Protein AF-A0A7W1Z8B9-F1 (afdb_monomer_lite)

Foldseek 3Di:
DEDQAEDQDDDVVVVQVADQQGKYWHFHDDQKTWTKIWHRNDNPDIDIDTDDIDGGDHDDDDDDDDD

Secondary structure (DSSP, 8-state):
-B--S-BSS--HHHHHHPPTT-EEEEEE-SSSEEEEEEEEEETTEEEEEEEEEE-PPP---------

Radius of gyration: 13.64 Å; chains: 1; bounding box: 27×37×31 Å

pLDDT: mean 83.49, std 13.69, range [47.47, 97.44]

Sequence (67 aa):
IIITAGAPLIPDALLDQLKVGGIMIIPLGDKVQVMTMIRKVAAKQFEKLEYGEFKFVPLLENKEWGD

Structure (mmCIF, N/CA/C/O backbone):
data_AF-A0A7W1Z8B9-F1
#
_entry.id   AF-A0A7W1Z8B9-F1
#
loop_
_atom_site.group_PDB
_atom_site.id
_atom_site.type_symbol
_atom_site.label_atom_id
_atom_site.label_alt_id
_atom_site.label_comp_id
_atom_site.label_asym_id
_atom_site.label_entity_id
_atom_site.label_seq_id
_atom_site.pdbx_PDB_ins_code
_atom_site.Cartn_x
_atom_site.Cartn_y
_atom_site.Cartn_z
_atom_site.occupancy
_atom_site.B_iso_or_equiv
_atom_site.auth_seq_id
_atom_site.auth_comp_id
_atom_site.auth_asym_id
_atom_site.auth_atom_id
_atom_site.pdbx_PDB_model_num
ATOM 1 N N . ILE A 1 1 ? 2.862 -6.447 6.441 1.00 84.19 1 ILE A N 1
ATOM 2 C CA . ILE A 1 1 ? 2.930 -7.113 5.116 1.00 84.19 1 ILE A CA 1
ATOM 3 C C . ILE A 1 1 ? 3.948 -6.346 4.283 1.00 84.19 1 ILE A C 1
ATOM 5 O O . ILE A 1 1 ? 3.890 -5.124 4.285 1.00 84.19 1 ILE A O 1
ATOM 9 N N . ILE A 1 2 ? 4.901 -7.015 3.638 1.00 81.75 2 ILE A N 1
ATOM 10 C CA . ILE A 1 2 ? 5.861 -6.368 2.731 1.00 81.75 2 ILE A CA 1
ATOM 11 C C . ILE A 1 2 ? 5.766 -7.103 1.403 1.00 81.75 2 ILE A C 1
ATOM 13 O O . ILE A 1 2 ? 5.865 -8.327 1.381 1.00 81.75 2 ILE A O 1
ATOM 17 N N . ILE A 1 3 ? 5.534 -6.361 0.328 1.00 80.25 3 ILE A N 1
ATOM 18 C CA . ILE A 1 3 ? 5.402 -6.897 -1.023 1.00 80.25 3 ILE A CA 1
ATOM 19 C C . ILE A 1 3 ? 6.604 -6.412 -1.821 1.00 80.25 3 ILE A C 1
ATOM 21 O O . ILE A 1 3 ? 6.870 -5.216 -1.886 1.00 80.25 3 ILE A O 1
ATOM 25 N N . THR A 1 4 ? 7.353 -7.347 -2.398 1.00 72.12 4 THR A N 1
ATOM 26 C CA . THR A 1 4 ? 8.616 -7.074 -3.103 1.00 72.12 4 THR A CA 1
ATOM 27 C C . THR A 1 4 ? 8.472 -7.116 -4.623 1.00 72.12 4 THR A C 1
ATOM 29 O O . THR A 1 4 ? 9.467 -7.255 -5.328 1.00 72.12 4 THR A O 1
ATOM 32 N N . ALA A 1 5 ? 7.246 -7.007 -5.134 1.00 72.94 5 ALA A N 1
ATOM 33 C CA . ALA A 1 5 ? 6.970 -6.969 -6.560 1.00 72.94 5 ALA A CA 1
ATOM 34 C C . ALA A 1 5 ? 5.947 -5.880 -6.886 1.00 72.94 5 ALA A C 1
ATOM 36 O O . ALA A 1 5 ? 5.022 -5.644 -6.107 1.00 72.94 5 ALA A O 1
ATOM 37 N N . GLY A 1 6 ? 6.159 -5.197 -8.012 1.00 71.00 6 GLY A N 1
ATOM 38 C CA . GLY A 1 6 ? 5.298 -4.107 -8.461 1.00 71.00 6 GLY A CA 1
ATOM 39 C C . GLY A 1 6 ? 3.866 -4.584 -8.669 1.00 71.00 6 GLY A C 1
ATOM 40 O O . GLY A 1 6 ? 3.649 -5.596 -9.332 1.00 71.00 6 GLY A O 1
ATOM 41 N N . ALA A 1 7 ? 2.906 -3.854 -8.106 1.00 79.44 7 ALA A N 1
ATOM 42 C CA . ALA A 1 7 ? 1.488 -4.074 -8.352 1.00 79.44 7 ALA A CA 1
ATOM 43 C C . ALA A 1 7 ? 0.876 -2.826 -9.010 1.00 79.44 7 ALA A C 1
ATOM 45 O O . ALA A 1 7 ? 1.176 -1.705 -8.588 1.00 79.44 7 ALA A O 1
ATOM 46 N N . PRO A 1 8 ? -0.009 -2.972 -10.011 1.00 81.69 8 PRO A N 1
ATOM 47 C CA . PRO A 1 8 ? -0.673 -1.825 -10.632 1.00 81.69 8 PRO A CA 1
ATOM 48 C C . PRO A 1 8 ? -1.655 -1.132 -9.674 1.00 81.69 8 PRO A C 1
ATOM 50 O O . PRO A 1 8 ? -1.931 0.056 -9.816 1.00 81.69 8 PRO A O 1
ATOM 53 N N . LEU A 1 9 ? -2.179 -1.871 -8.692 1.00 86.81 9 LEU A N 1
ATOM 54 C CA . LEU A 1 9 ? -3.100 -1.402 -7.660 1.00 86.81 9 LEU A CA 1
ATOM 55 C C . LEU A 1 9 ? -2.925 -2.220 -6.376 1.00 86.81 9 LEU A C 1
ATOM 57 O O . LEU A 1 9 ? -2.326 -3.295 -6.394 1.00 86.81 9 LEU A O 1
ATOM 61 N N . ILE A 1 10 ? -3.467 -1.722 -5.264 1.00 88.75 10 ILE A N 1
ATOM 62 C CA . ILE A 1 10 ? -3.468 -2.433 -3.980 1.00 88.75 10 ILE A CA 1
ATOM 63 C C . ILE A 1 10 ? -4.660 -3.401 -3.966 1.00 88.75 10 ILE A C 1
ATOM 65 O O . ILE A 1 10 ? -5.791 -2.938 -4.098 1.00 88.75 10 ILE A O 1
ATOM 69 N N . PRO A 1 11 ? -4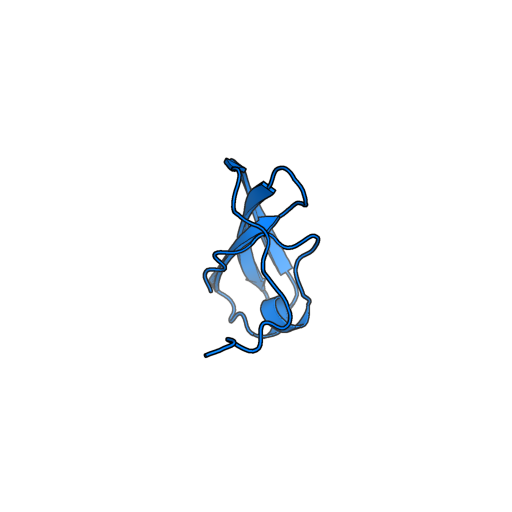.463 -4.717 -3.783 1.00 86.69 11 PRO A N 1
ATOM 70 C CA . PRO A 1 11 ? -5.582 -5.650 -3.683 1.00 86.69 11 PRO A CA 1
ATOM 71 C C . PRO A 1 11 ? -6.365 -5.468 -2.372 1.00 86.69 11 PRO A C 1
ATOM 73 O O . PRO A 1 11 ? -5.780 -5.546 -1.287 1.00 86.69 11 PRO A O 1
ATOM 76 N N . ASP A 1 12 ? -7.692 -5.330 -2.456 1.00 88.88 12 ASP A N 1
ATOM 77 C CA . ASP A 1 12 ? -8.575 -5.178 -1.283 1.00 88.88 12 ASP A CA 1
ATOM 78 C C . ASP A 1 12 ? -8.426 -6.336 -0.286 1.00 88.88 12 ASP A C 1
ATOM 80 O O . ASP A 1 12 ? -8.337 -6.126 0.924 1.00 88.88 12 ASP A O 1
ATOM 84 N N . ALA A 1 13 ? -8.259 -7.562 -0.791 1.00 89.56 13 ALA A N 1
ATOM 85 C CA . ALA A 1 13 ? -8.048 -8.747 0.037 1.00 89.56 13 ALA A CA 1
ATOM 86 C C . ALA A 1 13 ? -6.814 -8.640 0.956 1.00 89.56 13 ALA A C 1
ATOM 88 O O . ALA A 1 13 ? -6.785 -9.252 2.024 1.00 89.56 13 ALA A O 1
ATOM 89 N N . LEU A 1 14 ? -5.787 -7.874 0.567 1.00 88.75 14 LEU A N 1
ATOM 90 C CA . LEU A 1 14 ? -4.602 -7.648 1.400 1.00 88.75 14 LEU A CA 1
ATOM 91 C C . LEU A 1 14 ? -4.832 -6.530 2.428 1.00 88.75 14 LEU A C 1
ATOM 93 O O . LEU A 1 14 ? -4.276 -6.589 3.526 1.00 88.75 14 LEU A O 1
ATOM 97 N N . LEU A 1 15 ? -5.664 -5.533 2.107 1.00 89.94 15 LEU A N 1
ATOM 98 C CA . LEU A 1 15 ? -6.097 -4.496 3.054 1.00 89.94 15 LEU A CA 1
ATOM 99 C C . LEU A 1 15 ? -7.004 -5.071 4.151 1.00 89.94 15 LEU A C 1
ATOM 101 O O . LEU A 1 15 ? -6.905 -4.681 5.322 1.00 89.94 15 LEU A O 1
ATOM 105 N N . ASP A 1 16 ? -7.853 -6.031 3.795 1.00 91.06 16 ASP A N 1
ATOM 106 C CA . ASP A 1 16 ? -8.741 -6.719 4.731 1.00 91.06 16 ASP A CA 1
ATOM 107 C C . ASP A 1 16 ? -7.967 -7.606 5.713 1.00 91.06 16 ASP A C 1
ATOM 109 O O . ASP A 1 16 ? -8.303 -7.651 6.898 1.00 91.06 16 ASP A O 1
ATOM 113 N N . GLN A 1 17 ? -6.865 -8.218 5.266 1.00 91.00 17 GLN A N 1
ATOM 114 C CA . GLN A 1 17 ? -5.962 -9.001 6.119 1.00 91.00 17 GLN A CA 1
ATOM 115 C C . GLN A 1 17 ? -5.176 -8.158 7.136 1.00 91.00 17 GLN A C 1
ATOM 117 O O . GLN A 1 17 ? -4.689 -8.691 8.139 1.00 91.00 17 GLN A O 1
ATOM 122 N N . LEU A 1 18 ? -5.042 -6.843 6.922 1.00 93.81 18 LEU A N 1
ATOM 123 C CA . LEU A 1 18 ? -4.414 -5.968 7.908 1.00 93.81 18 LEU A CA 1
ATOM 124 C C . LEU A 1 18 ? -5.302 -5.824 9.148 1.00 93.81 18 LEU A C 1
ATOM 126 O O . LEU A 1 18 ? -6.477 -5.452 9.079 1.00 93.81 18 LEU A O 1
ATOM 130 N N . LYS A 1 19 ? -4.692 -6.030 10.314 1.00 95.56 19 LYS A N 1
ATOM 131 C CA . LYS A 1 19 ? -5.252 -5.605 11.602 1.00 95.56 19 LYS A CA 1
ATOM 132 C C . LYS A 1 19 ? -5.142 -4.085 11.743 1.00 95.56 19 LYS A C 1
ATOM 134 O O . LYS A 1 19 ? -4.284 -3.470 11.111 1.00 95.56 19 LYS A O 1
ATOM 139 N N . VAL A 1 20 ? -5.971 -3.477 12.592 1.00 97.00 20 VAL A N 1
ATOM 140 C CA . VAL A 1 20 ? -5.791 -2.066 12.982 1.00 97.00 20 VAL A CA 1
ATOM 141 C C . VAL A 1 20 ? -4.403 -1.889 13.608 1.00 97.00 20 VAL A C 1
ATOM 143 O O . VAL A 1 20 ? -3.959 -2.724 14.393 1.00 97.00 20 VAL A O 1
ATOM 146 N N . GLY A 1 21 ? -3.694 -0.840 13.197 1.00 96.12 21 GLY A N 1
ATOM 147 C CA . GLY A 1 21 ? -2.280 -0.597 13.484 1.00 96.12 21 GLY A CA 1
ATOM 148 C C . GLY A 1 21 ? -1.309 -1.321 12.543 1.00 96.12 21 GLY A C 1
ATOM 149 O O . GLY A 1 21 ? -0.125 -0.993 12.536 1.00 96.12 21 GLY A O 1
ATOM 150 N N . GLY A 1 22 ? -1.788 -2.271 11.737 1.00 96.50 22 GLY A N 1
ATOM 151 C CA . GLY A 1 22 ? -0.988 -3.017 10.773 1.00 96.50 22 GLY A CA 1
ATOM 152 C C . GLY A 1 22 ? -0.490 -2.142 9.624 1.00 96.50 22 GLY A C 1
ATOM 153 O O . GLY A 1 22 ? -1.184 -1.229 9.172 1.00 96.50 22 GLY A O 1
ATOM 154 N N . ILE A 1 23 ? 0.716 -2.458 9.149 1.00 96.12 23 ILE A N 1
ATOM 155 C CA . ILE A 1 23 ? 1.410 -1.725 8.089 1.00 96.12 23 ILE A CA 1
ATOM 156 C C . ILE A 1 23 ? 1.632 -2.647 6.884 1.00 96.12 23 ILE A C 1
ATOM 158 O O . ILE A 1 23 ? 2.058 -3.804 7.025 1.00 96.12 23 ILE A O 1
ATOM 162 N N . MET A 1 24 ? 1.351 -2.123 5.697 1.00 94.75 24 MET A N 1
ATOM 163 C CA . MET A 1 24 ? 1.682 -2.703 4.404 1.00 94.75 24 MET A CA 1
ATOM 164 C C . MET A 1 24 ? 2.664 -1.797 3.672 1.00 94.75 24 MET A C 1
ATOM 166 O O . MET A 1 24 ? 2.450 -0.595 3.601 1.00 94.75 24 MET A O 1
ATOM 170 N N . ILE A 1 25 ? 3.716 -2.388 3.118 1.00 93.62 25 ILE A N 1
ATOM 171 C CA . ILE A 1 25 ? 4.645 -1.722 2.206 1.00 93.62 25 ILE A CA 1
ATOM 172 C C . ILE A 1 25 ? 4.505 -2.392 0.843 1.00 93.62 25 ILE A C 1
ATOM 174 O O . ILE A 1 25 ? 4.637 -3.617 0.756 1.00 93.62 25 ILE A O 1
ATOM 178 N N . ILE A 1 26 ? 4.205 -1.611 -0.192 1.00 90.75 26 ILE A N 1
ATOM 179 C CA . ILE A 1 26 ? 3.961 -2.104 -1.548 1.00 90.75 26 ILE A CA 1
ATOM 180 C C . ILE A 1 26 ? 4.484 -1.106 -2.598 1.00 90.75 26 ILE A C 1
ATOM 182 O O . ILE A 1 26 ? 4.165 0.082 -2.522 1.00 90.75 26 ILE A O 1
ATOM 186 N N . PRO A 1 27 ? 5.279 -1.549 -3.585 1.00 90.81 27 PRO A N 1
ATOM 187 C CA . PRO A 1 27 ? 5.623 -0.735 -4.744 1.00 90.81 27 PRO A CA 1
ATOM 188 C C . PRO A 1 27 ? 4.442 -0.700 -5.726 1.00 90.81 27 PRO A C 1
ATOM 190 O O . PRO A 1 27 ? 4.033 -1.737 -6.248 1.00 90.81 27 PRO A O 1
ATOM 193 N N . LEU A 1 28 ? 3.894 0.490 -5.979 1.00 89.38 28 LEU A N 1
ATOM 194 C CA . LEU A 1 28 ? 2.749 0.689 -6.873 1.00 89.38 28 LEU A CA 1
ATOM 195 C C . LEU A 1 28 ? 3.163 1.311 -8.198 1.00 89.38 28 LEU A C 1
ATOM 197 O O . LEU A 1 28 ? 3.767 2.378 -8.214 1.00 89.38 28 LEU A O 1
ATOM 201 N N . GLY A 1 29 ? 2.797 0.673 -9.303 1.00 84.75 29 GLY A N 1
ATOM 202 C CA . GLY A 1 29 ? 3.100 1.134 -10.654 1.00 84.75 29 GLY A CA 1
ATOM 203 C C . GLY A 1 29 ? 3.524 -0.009 -11.570 1.00 84.75 29 GLY A C 1
ATOM 204 O O . GLY A 1 29 ? 3.710 -1.141 -11.128 1.00 84.75 29 GLY A O 1
ATOM 205 N N . ASP A 1 30 ? 3.667 0.300 -12.856 1.00 79.31 30 ASP A N 1
ATOM 206 C CA . ASP A 1 30 ? 3.977 -0.684 -13.898 1.00 79.31 30 ASP A CA 1
ATOM 207 C C . ASP A 1 30 ? 5.482 -0.694 -14.227 1.00 79.31 30 ASP A C 1
ATOM 209 O O . ASP A 1 30 ? 6.233 -1.512 -13.701 1.00 79.31 30 ASP A O 1
ATOM 213 N N . LYS A 1 31 ? 5.973 0.277 -15.011 1.00 77.75 31 LYS A N 1
ATOM 214 C CA . LYS A 1 31 ? 7.403 0.385 -15.389 1.00 77.75 31 LYS A CA 1
ATOM 215 C C . LYS A 1 31 ? 8.281 1.095 -14.356 1.00 77.75 31 LYS A C 1
ATOM 217 O O . LYS A 1 31 ? 9.486 0.859 -14.286 1.00 77.75 31 LYS A O 1
ATOM 222 N N . VAL A 1 32 ? 7.681 2.013 -13.611 1.00 82.56 32 VAL A N 1
ATOM 223 C CA . VAL A 1 32 ? 8.273 2.738 -12.486 1.00 82.56 32 VAL A CA 1
ATOM 224 C C . VAL A 1 32 ? 7.266 2.615 -11.362 1.00 82.56 32 VAL A C 1
ATOM 226 O O . VAL A 1 32 ? 6.076 2.837 -11.591 1.00 82.56 32 VAL A O 1
ATOM 229 N N . GLN A 1 33 ? 7.725 2.207 -10.185 1.00 87.31 33 GLN A N 1
ATOM 230 C CA . GLN A 1 33 ? 6.860 2.014 -9.035 1.00 87.31 33 GLN A CA 1
ATOM 231 C C . GLN A 1 33 ? 7.163 3.042 -7.955 1.00 87.31 33 GLN A C 1
ATOM 233 O O . GLN A 1 33 ? 8.314 3.348 -7.671 1.00 87.31 33 GLN A O 1
ATOM 238 N N . VAL A 1 34 ? 6.124 3.540 -7.305 1.00 91.44 34 VAL A N 1
ATOM 239 C CA . VAL A 1 34 ? 6.229 4.381 -6.119 1.00 91.44 34 VAL A CA 1
ATOM 240 C C . VAL A 1 34 ? 6.113 3.479 -4.906 1.00 91.44 34 VAL A C 1
ATOM 242 O O . VAL A 1 34 ? 5.102 2.791 -4.719 1.00 91.44 34 VAL A O 1
ATOM 245 N N . MET A 1 35 ? 7.150 3.456 -4.070 1.00 92.31 35 MET A N 1
ATOM 246 C CA . MET A 1 35 ? 7.072 2.706 -2.823 1.00 92.31 35 MET A CA 1
ATOM 247 C C . MET A 1 35 ? 6.028 3.364 -1.927 1.00 92.31 35 MET A C 1
ATOM 249 O O . MET A 1 35 ? 6.144 4.534 -1.579 1.00 92.31 35 MET A O 1
ATOM 253 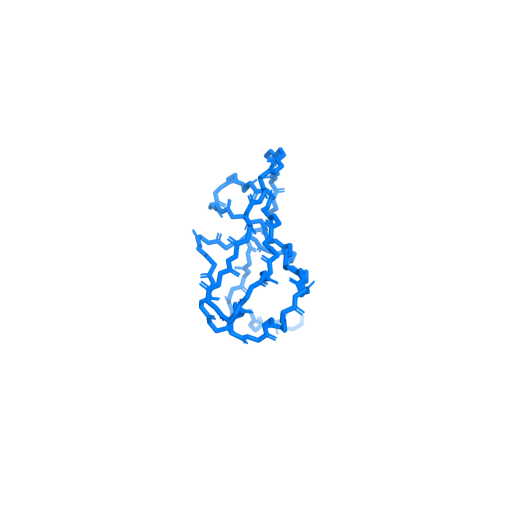N N . THR A 1 36 ? 4.994 2.615 -1.568 1.00 93.62 36 THR A N 1
ATOM 254 C CA . THR A 1 36 ? 3.849 3.116 -0.814 1.00 93.62 36 THR A CA 1
ATOM 255 C C . THR A 1 36 ? 3.748 2.369 0.506 1.00 93.62 36 THR A C 1
ATOM 257 O O . THR A 1 36 ? 3.724 1.138 0.534 1.00 93.62 36 THR A O 1
ATOM 260 N N . MET A 1 37 ? 3.654 3.109 1.608 1.00 95.25 37 MET A N 1
ATOM 261 C CA . MET A 1 37 ? 3.263 2.575 2.906 1.00 95.25 37 MET A CA 1
ATOM 262 C C . MET A 1 37 ? 1.792 2.857 3.166 1.00 95.25 37 MET A C 1
ATOM 264 O O . MET A 1 37 ? 1.309 3.970 2.974 1.00 95.25 37 MET A O 1
ATOM 268 N N . ILE A 1 38 ? 1.089 1.828 3.617 1.00 96.00 38 ILE A N 1
ATOM 269 C CA . ILE A 1 38 ? -0.307 1.886 4.015 1.00 96.00 38 ILE A CA 1
ATOM 270 C C . ILE A 1 38 ? -0.403 1.422 5.455 1.00 96.00 38 IL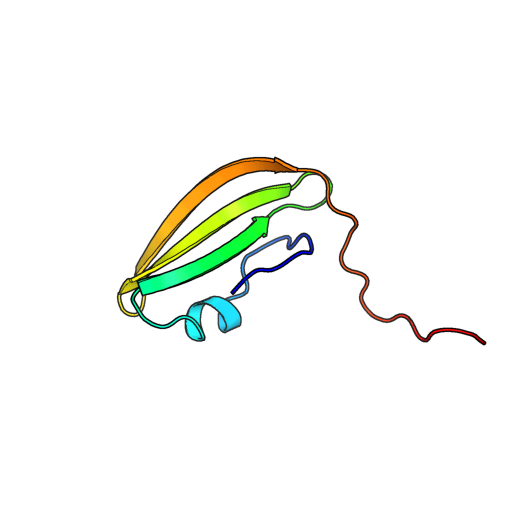E A C 1
ATOM 272 O O . ILE A 1 38 ? 0.017 0.312 5.786 1.00 96.00 38 ILE A O 1
ATOM 276 N N . ARG A 1 39 ? -0.998 2.243 6.311 1.00 97.06 39 ARG A N 1
ATOM 277 C CA . ARG A 1 39 ? -1.278 1.893 7.701 1.00 97.06 39 ARG A CA 1
ATOM 278 C C . ARG A 1 39 ? -2.778 1.851 7.920 1.00 97.06 39 ARG A C 1
ATOM 280 O O . ARG A 1 39 ? -3.470 2.830 7.667 1.00 97.06 39 ARG A O 1
ATOM 287 N N . LYS A 1 40 ? -3.295 0.736 8.434 1.00 97.44 40 LYS A N 1
ATOM 288 C CA . LYS A 1 40 ? -4.711 0.637 8.806 1.00 97.44 40 LYS A CA 1
ATOM 289 C C . LYS A 1 40 ? -4.932 1.328 10.145 1.00 97.44 40 LYS A C 1
ATOM 291 O O . LYS A 1 40 ? -4.451 0.841 11.164 1.00 97.44 40 LYS A O 1
ATOM 296 N N . VAL A 1 41 ? -5.650 2.444 10.161 1.00 97.25 41 VAL A N 1
ATOM 297 C CA . VAL A 1 41 ? -5.921 3.212 11.391 1.00 97.25 41 VAL A CA 1
ATOM 298 C C . VAL A 1 41 ? -7.276 2.880 12.012 1.00 97.25 41 VAL A C 1
ATOM 300 O O . VAL A 1 41 ? -7.431 2.991 13.223 1.00 97.25 41 VAL A O 1
ATOM 303 N N . ALA A 1 42 ? -8.223 2.371 11.219 1.00 96.19 42 ALA A N 1
ATOM 304 C CA . ALA A 1 42 ? -9.479 1.792 11.699 1.00 96.19 42 ALA A CA 1
ATOM 305 C C . ALA A 1 42 ? -9.999 0.727 10.717 1.00 96.19 42 ALA A C 1
ATOM 307 O O . ALA A 1 42 ? -9.370 0.455 9.696 1.00 96.19 42 ALA A O 1
A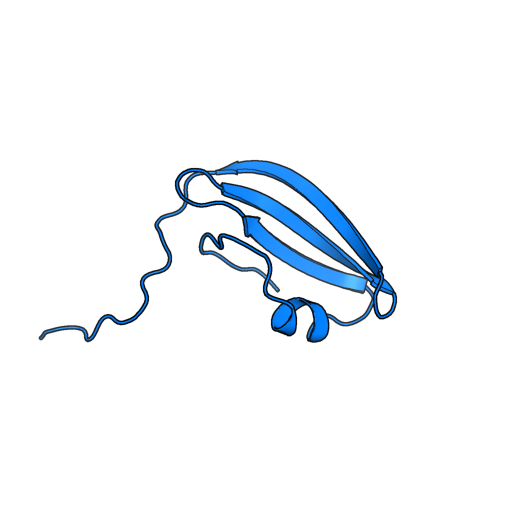TOM 308 N N . ALA A 1 43 ? -11.157 0.119 11.000 1.00 91.38 43 ALA A N 1
ATOM 309 C CA . ALA A 1 43 ? -11.696 -1.013 10.234 1.00 91.38 43 ALA A CA 1
ATOM 310 C C . ALA A 1 43 ? -11.719 -0.800 8.705 1.00 91.38 43 ALA A C 1
ATOM 312 O O . ALA A 1 43 ? -11.417 -1.731 7.964 1.00 91.38 43 ALA A O 1
ATOM 313 N N . LYS A 1 44 ? -12.024 0.420 8.246 1.00 91.38 44 LYS A N 1
ATOM 314 C CA . LYS A 1 44 ? -12.040 0.813 6.825 1.00 91.38 44 LYS A CA 1
ATOM 315 C C . LYS A 1 44 ? -11.312 2.136 6.567 1.00 91.38 44 LYS A C 1
ATOM 317 O O . LYS A 1 44 ? -11.624 2.840 5.614 1.00 91.38 44 LYS A O 1
ATOM 322 N N . GLN A 1 45 ? -10.395 2.512 7.454 1.00 95.31 45 GLN A N 1
ATOM 323 C CA . GLN A 1 45 ? -9.626 3.747 7.321 1.00 95.31 45 GLN A CA 1
ATOM 324 C C . GLN A 1 45 ? -8.148 3.421 7.254 1.00 95.31 45 GLN A C 1
ATOM 326 O O . GLN A 1 45 ? -7.628 2.647 8.065 1.00 95.31 45 GLN A O 1
ATOM 331 N N . PHE A 1 46 ? -7.486 4.044 6.290 1.00 95.56 46 PHE A N 1
ATOM 332 C CA . PHE A 1 46 ? -6.098 3.791 5.969 1.00 95.56 46 PHE A CA 1
ATOM 333 C C . PHE A 1 46 ? -5.376 5.117 5.765 1.00 95.56 46 PHE A C 1
ATOM 335 O O . PHE A 1 46 ? -5.887 6.012 5.095 1.00 95.56 46 PHE A O 1
ATOM 342 N N . GLU A 1 47 ? -4.186 5.225 6.336 1.00 96.81 47 GLU A N 1
ATOM 343 C CA . GLU A 1 47 ? -3.226 6.272 6.011 1.00 96.81 47 GLU A CA 1
ATOM 344 C C . GLU A 1 47 ? -2.324 5.767 4.889 1.00 96.81 47 GLU A C 1
ATOM 346 O O . GLU A 1 47 ? -1.891 4.612 4.918 1.00 96.81 47 GLU A O 1
ATOM 351 N N . LYS A 1 48 ? -2.036 6.631 3.913 1.00 95.12 48 LYS A N 1
ATOM 352 C CA . LYS A 1 48 ? -1.127 6.353 2.800 1.00 95.12 48 LYS A CA 1
ATOM 353 C C . LYS A 1 48 ? 0.039 7.330 2.859 1.00 95.12 48 LYS A C 1
ATOM 355 O O . LYS A 1 48 ? -0.177 8.535 2.961 1.00 95.12 48 LYS A O 1
ATOM 360 N N . LEU A 1 49 ? 1.253 6.809 2.746 1.00 96.38 49 LEU A N 1
ATOM 361 C CA . LEU A 1 49 ? 2.462 7.595 2.555 1.00 96.38 49 LEU A CA 1
ATOM 362 C C . LEU A 1 49 ? 3.212 7.076 1.332 1.00 96.38 49 LEU A C 1
ATOM 364 O O . LEU A 1 49 ? 3.419 5.871 1.189 1.00 96.38 49 LEU A O 1
ATOM 368 N N . GLU A 1 50 ? 3.614 7.986 0.457 1.00 94.19 50 GLU A N 1
ATOM 369 C CA . GLU A 1 50 ? 4.411 7.682 -0.728 1.00 94.19 50 GLU A CA 1
ATOM 370 C C . GLU A 1 50 ? 5.870 8.060 -0.473 1.00 94.19 50 GLU A C 1
ATOM 372 O O . GLU A 1 50 ? 6.169 9.082 0.146 1.00 94.19 50 GLU A O 1
ATOM 377 N N . TYR A 1 51 ? 6.777 7.209 -0.937 1.00 90.06 51 TYR A N 1
ATOM 378 C CA . TYR A 1 51 ? 8.213 7.458 -0.948 1.00 90.06 51 TYR A CA 1
ATOM 379 C C . TYR A 1 51 ? 8.693 7.662 -2.389 1.00 90.06 51 TYR A C 1
ATOM 381 O O . TYR A 1 51 ? 7.892 7.758 -3.314 1.00 90.06 51 TYR A O 1
ATOM 389 N N . GLY A 1 52 ? 10.010 7.748 -2.585 1.00 85.88 52 GLY A N 1
ATOM 390 C CA . GLY A 1 52 ? 10.602 7.921 -3.910 1.00 85.88 52 GLY A CA 1
ATOM 391 C C . GLY A 1 52 ? 10.234 6.817 -4.909 1.00 85.88 52 GLY A C 1
ATOM 392 O O . GLY A 1 52 ? 9.682 5.768 -4.564 1.00 85.88 52 GLY A O 1
ATOM 393 N N . GLU A 1 53 ? 10.576 7.070 -6.166 1.00 85.50 53 GLU A N 1
ATOM 394 C CA . GLU A 1 53 ? 10.413 6.118 -7.257 1.00 85.50 53 GLU A CA 1
ATOM 395 C C . GLU A 1 53 ? 11.455 4.994 -7.177 1.00 85.50 53 GLU A C 1
ATOM 397 O O . GLU A 1 53 ? 12.634 5.215 -6.900 1.00 85.50 53 GLU A O 1
ATOM 402 N N . PHE A 1 54 ? 11.016 3.777 -7.476 1.00 77.69 54 PHE A N 1
ATOM 403 C CA . PHE A 1 54 ? 11.825 2.573 -7.570 1.00 77.69 54 PHE A CA 1
ATOM 404 C C . PHE A 1 54 ? 11.547 1.868 -8.899 1.00 77.69 54 PHE A C 1
ATOM 406 O O . PHE A 1 54 ? 10.507 2.048 -9.532 1.00 77.69 54 PHE A O 1
ATOM 413 N N . LYS A 1 55 ? 12.500 1.040 -9.324 1.00 72.56 55 LYS A N 1
ATOM 414 C CA . LYS A 1 55 ? 12.347 0.132 -10.463 1.00 72.56 55 LYS A CA 1
ATOM 415 C C . LYS A 1 55 ? 12.621 -1.286 -9.984 1.00 72.56 55 LYS A C 1
ATOM 417 O O . LYS A 1 55 ? 13.775 -1.682 -9.849 1.00 72.56 55 LYS A O 1
ATOM 422 N N . PHE A 1 56 ? 11.559 -2.024 -9.695 1.00 66.75 56 PHE A N 1
ATOM 423 C CA . PHE A 1 56 ? 11.592 -3.459 -9.439 1.00 66.75 56 PHE A CA 1
ATOM 424 C C . PHE A 1 56 ? 11.317 -4.228 -10.734 1.00 66.75 56 PHE A C 1
ATOM 426 O O . PHE A 1 56 ? 10.646 -3.733 -11.642 1.00 66.75 56 PHE A O 1
ATOM 433 N N . VAL A 1 57 ? 11.846 -5.451 -10.815 1.00 64.50 57 VAL A N 1
ATOM 434 C CA . VAL A 1 57 ? 11.479 -6.395 -11.878 1.00 64.50 57 VAL A CA 1
ATOM 435 C C . VAL A 1 57 ? 9.986 -6.747 -11.765 1.00 64.50 57 VAL A C 1
ATOM 437 O O . VAL A 1 57 ? 9.461 -6.791 -10.648 1.00 64.50 57 VAL A O 1
ATOM 440 N N . PRO A 1 58 ? 9.280 -6.975 -12.887 1.00 60.41 58 PRO A N 1
ATOM 441 C CA . PRO A 1 58 ? 7.863 -7.325 -12.853 1.00 60.41 58 PRO A CA 1
ATOM 442 C C . PRO A 1 58 ? 7.636 -8.653 -12.114 1.00 60.41 58 PRO A C 1
ATOM 444 O O . PRO A 1 58 ? 8.446 -9.577 -12.230 1.00 60.41 58 PRO A O 1
ATOM 447 N N . LEU A 1 59 ? 6.528 -8.756 -11.369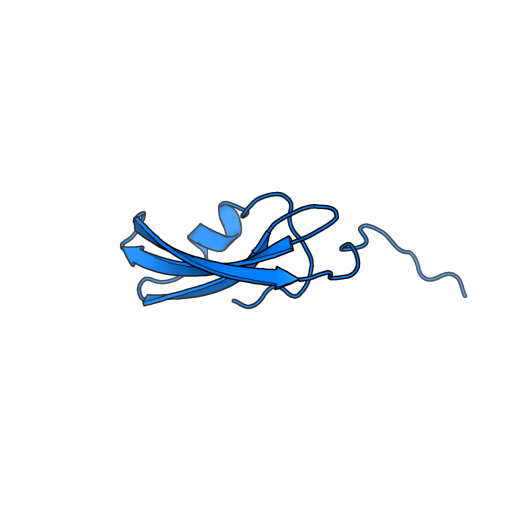 1.00 56.97 59 LEU A N 1
ATOM 448 C CA . LEU A 1 59 ? 6.081 -10.027 -10.794 1.00 56.97 59 LEU A CA 1
ATOM 449 C C . LEU A 1 59 ? 5.711 -10.968 -11.949 1.00 56.97 59 LEU A C 1
ATOM 451 O O . LEU A 1 59 ? 4.800 -10.670 -12.717 1.00 56.97 59 LEU A O 1
ATOM 455 N N . LEU A 1 60 ? 6.434 -12.077 -12.106 1.00 65.69 60 LEU A N 1
ATOM 456 C CA . LEU A 1 60 ? 6.113 -13.080 -13.121 1.00 65.69 60 LEU A CA 1
ATOM 457 C C . LEU A 1 60 ? 4.966 -13.964 -12.616 1.00 65.69 60 LEU A C 1
ATOM 459 O O . LEU A 1 60 ? 5.126 -14.662 -11.617 1.00 65.69 60 LEU A O 1
ATOM 463 N N . GLU A 1 61 ? 3.841 -13.977 -13.326 1.00 55.91 61 GLU A N 1
ATOM 464 C CA . GLU A 1 61 ? 2.821 -15.019 -13.185 1.00 55.91 61 GLU A CA 1
ATOM 465 C C . GLU A 1 61 ? 3.188 -16.203 -14.097 1.00 55.91 61 GLU A C 1
ATOM 467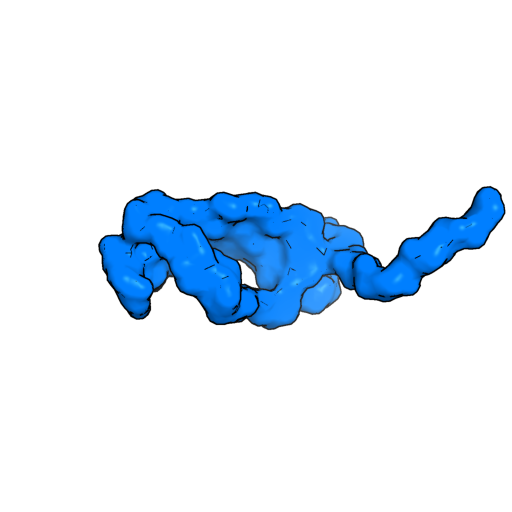 O O . GLU A 1 61 ? 3.553 -16.008 -15.255 1.00 55.91 61 GLU A O 1
ATOM 472 N N . ASN A 1 62 ? 3.096 -17.432 -13.575 1.00 56.62 62 ASN A N 1
ATOM 473 C CA . ASN A 1 62 ? 3.256 -18.697 -14.310 1.00 56.62 62 ASN A CA 1
ATOM 474 C C . ASN A 1 62 ? 4.609 -18.925 -15.018 1.00 56.62 62 ASN A C 1
ATOM 476 O O . ASN A 1 62 ? 4.689 -18.927 -16.246 1.00 56.62 62 ASN A O 1
ATOM 480 N N . LYS A 1 63 ? 5.663 -19.255 -14.262 1.00 53.25 63 LYS A N 1
ATOM 481 C CA . LYS A 1 63 ? 6.767 -20.054 -14.821 1.00 53.25 63 LYS A CA 1
ATOM 482 C C . LYS A 1 63 ? 6.718 -21.475 -14.269 1.00 53.25 63 LYS A C 1
ATOM 484 O O . LYS A 1 63 ? 7.038 -21.686 -13.104 1.00 53.25 63 LYS A O 1
ATOM 489 N N . GLU A 1 64 ? 6.372 -22.436 -15.126 1.00 56.59 64 GLU A N 1
ATOM 490 C CA . GLU A 1 64 ? 6.954 -23.774 -15.022 1.00 56.59 64 GLU A CA 1
ATOM 491 C C . GLU A 1 64 ? 8.462 -23.619 -15.262 1.00 56.59 64 GLU A C 1
ATOM 493 O O . GLU A 1 64 ? 8.888 -23.026 -16.259 1.00 56.59 64 GLU A O 1
ATOM 498 N N . TRP A 1 65 ? 9.281 -24.061 -14.309 1.00 56.59 65 TRP A N 1
ATOM 499 C CA . TRP A 1 65 ? 10.714 -24.203 -14.545 1.00 56.59 65 TRP A CA 1
ATOM 500 C C . TRP A 1 65 ? 10.911 -25.403 -15.471 1.00 56.59 65 TRP A C 1
ATOM 502 O O . TRP A 1 65 ? 10.597 -26.525 -15.089 1.00 56.59 65 TRP A O 1
ATOM 512 N N . GLY A 1 66 ? 11.376 -25.145 -16.694 1.00 57.94 66 GLY A N 1
ATOM 513 C CA . GLY A 1 66 ? 11.878 -26.189 -17.583 1.00 57.94 66 GLY A CA 1
ATOM 514 C C . GLY A 1 66 ? 13.279 -26.618 -17.148 1.00 57.94 66 GLY A C 1
ATOM 515 O O . GLY A 1 66 ? 14.114 -25.734 -16.950 1.00 57.94 66 GLY A O 1
ATOM 516 N N . ASP A 1 67 ? 13.430 -27.939 -16.993 1.00 47.47 67 ASP A N 1
ATOM 517 C CA . ASP A 1 67 ? 14.600 -28.803 -16.723 1.00 47.47 67 ASP A CA 1
ATOM 518 C C . ASP A 1 67 ? 15.812 -28.234 -15.956 1.00 47.47 67 ASP A C 1
ATOM 520 O O . ASP A 1 67 ? 16.580 -27.411 -16.507 1.00 47.47 67 ASP A O 1
#